Protein AF-A0A7V9AR11-F1 (afdb_monomer_lite)

pLDDT: mean 96.19, std 3.94,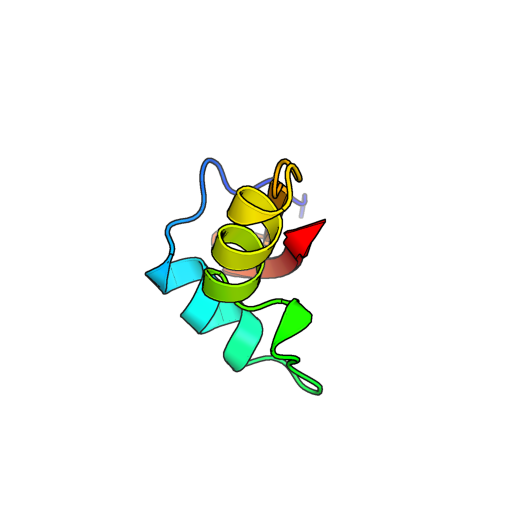 range [69.62, 98.31]

Secondary structure (DSSP, 8-state):
---EEPSS--HHHHHHHHHTSTT--GGGSHHHHHHHHHTT----EEEEEETTEEEEEEE-

Sequence (60 aa):
MKLHRVPSPSRDDWNRFVTAQPGATICQAYEWGEIRRTHGWEPHYLALERGGEWVAAALI

Structure (mmCIF, N/CA/C/O backbone):
data_AF-A0A7V9AR11-F1
#
_entry.id   AF-A0A7V9AR11-F1
#
loop_
_atom_site.group_PDB
_atom_site.id
_atom_site.type_symbol
_atom_site.label_atom_id
_atom_site.label_alt_id
_atom_site.label_comp_id
_atom_site.label_asym_id
_atom_site.label_entity_id
_atom_site.label_seq_id
_atom_site.pdbx_PDB_ins_code
_atom_site.Cartn_x
_atom_site.Cartn_y
_atom_site.Cartn_z
_atom_site.occupancy
_atom_site.B_iso_or_equiv
_atom_site.auth_seq_id
_atom_site.auth_comp_id
_atom_site.auth_asym_id
_atom_site.auth_atom_id
_atom_site.pdbx_PDB_model_num
ATOM 1 N N . MET A 1 1 ? -23.162 0.080 9.079 1.00 69.62 1 MET A N 1
ATOM 2 C CA . MET A 1 1 ? -22.255 1.061 8.441 1.00 69.62 1 MET A CA 1
ATOM 3 C C . MET A 1 1 ? -21.531 0.362 7.295 1.00 69.62 1 MET A C 1
ATOM 5 O O . MET A 1 1 ? -21.118 -0.774 7.491 1.00 69.62 1 MET A O 1
ATOM 9 N N . LYS A 1 2 ? -21.493 0.959 6.097 1.00 90.25 2 LYS A N 1
ATOM 10 C CA . LYS A 1 2 ? -21.057 0.302 4.849 1.00 90.25 2 LYS A CA 1
ATOM 11 C C . LYS A 1 2 ? -19.543 0.466 4.638 1.00 90.25 2 LYS A C 1
ATOM 13 O O . LYS A 1 2 ? -18.976 1.453 5.096 1.00 90.25 2 LYS A O 1
ATOM 18 N N . LEU A 1 3 ? -18.909 -0.506 3.983 1.00 95.75 3 LEU A N 1
ATOM 19 C CA . LEU A 1 3 ? -17.516 -0.415 3.533 1.00 95.75 3 LEU A CA 1
ATOM 20 C C . LEU A 1 3 ? -17.451 0.303 2.183 1.00 95.75 3 LEU A C 1
ATOM 22 O O . LEU A 1 3 ? -18.281 0.039 1.307 1.00 95.75 3 LEU A O 1
ATOM 26 N N . HIS A 1 4 ? -16.454 1.166 2.017 1.00 96.56 4 HIS A N 1
ATOM 27 C CA . HIS A 1 4 ? -16.172 1.872 0.769 1.00 96.56 4 HIS A CA 1
ATOM 28 C C . HIS A 1 4 ? -14.743 1.582 0.314 1.00 96.56 4 HIS A C 1
ATOM 30 O O . HIS A 1 4 ? -13.865 1.332 1.133 1.00 96.56 4 HIS A O 1
ATOM 36 N N . ARG A 1 5 ? -14.507 1.586 -1.001 1.00 96.75 5 ARG A N 1
ATOM 37 C CA . ARG A 1 5 ? -13.147 1.517 -1.545 1.00 96.75 5 ARG A CA 1
ATOM 38 C C . ARG A 1 5 ? -12.518 2.903 -1.464 1.00 96.75 5 ARG A C 1
ATOM 40 O O . ARG A 1 5 ? -13.146 3.866 -1.895 1.00 96.75 5 ARG A O 1
ATOM 47 N N . VAL A 1 6 ? -11.275 2.971 -1.001 1.00 97.06 6 VAL A N 1
ATOM 48 C CA . VAL A 1 6 ? -10.479 4.199 -1.049 1.00 97.06 6 VAL A CA 1
ATOM 49 C C . VAL A 1 6 ? -10.077 4.462 -2.506 1.00 97.06 6 VAL A C 1
ATOM 51 O O . VAL A 1 6 ? -9.452 3.595 -3.132 1.00 97.06 6 VAL A O 1
ATOM 54 N N . PRO A 1 7 ? -10.442 5.616 -3.085 1.00 91.81 7 PRO A N 1
ATOM 55 C CA . PRO A 1 7 ? -10.032 5.963 -4.436 1.00 91.81 7 PRO A CA 1
ATOM 56 C C . PRO A 1 7 ? -8.549 6.351 -4.444 1.00 91.81 7 PRO A C 1
ATOM 58 O O . PRO A 1 7 ? -8.139 7.226 -3.693 1.00 91.81 7 PRO A O 1
ATOM 61 N N . SER A 1 8 ? -7.765 5.702 -5.309 1.00 91.94 8 SER A N 1
ATOM 62 C CA . SER A 1 8 ? -6.354 6.019 -5.588 1.00 91.94 8 SER A CA 1
ATOM 63 C C . SER A 1 8 ? -5.508 6.314 -4.337 1.00 91.94 8 SER A C 1
ATOM 65 O O . SER A 1 8 ? -5.121 7.463 -4.117 1.00 91.94 8 SER A O 1
ATOM 67 N N . PRO A 1 9 ? -5.208 5.294 -3.514 1.00 95.88 9 PRO A N 1
ATOM 68 C CA . PRO A 1 9 ? -4.428 5.486 -2.299 1.00 95.88 9 PRO A CA 1
ATOM 69 C C . PRO A 1 9 ? -3.036 6.050 -2.608 1.00 95.88 9 PRO A C 1
ATOM 71 O O . PRO A 1 9 ? -2.354 5.558 -3.509 1.00 95.88 9 PRO A O 1
ATOM 74 N N . SER A 1 10 ? -2.604 7.066 -1.857 1.00 97.19 10 SER A N 1
ATOM 75 C CA . SER A 1 10 ? -1.247 7.600 -1.987 1.00 97.19 10 SER A CA 1
ATOM 76 C C . SER A 1 10 ? -0.216 6.603 -1.440 1.00 97.19 10 SER A C 1
ATOM 78 O O . SER A 1 10 ? -0.532 5.777 -0.581 1.00 97.19 10 SER A O 1
ATOM 80 N N . ARG A 1 11 ? 1.038 6.699 -1.900 1.00 98.00 11 ARG A N 1
ATOM 81 C CA . ARG A 1 11 ? 2.156 5.898 -1.369 1.00 98.00 11 ARG A CA 1
ATOM 82 C C . ARG A 1 11 ? 2.306 6.053 0.147 1.00 98.00 11 ARG A C 1
ATOM 84 O O . ARG A 1 11 ? 2.506 5.062 0.845 1.00 98.00 11 ARG A O 1
ATOM 91 N N . ASP A 1 12 ? 2.202 7.280 0.648 1.00 98.25 12 ASP A N 1
ATOM 92 C CA . ASP A 1 12 ? 2.440 7.578 2.060 1.00 98.25 12 ASP A CA 1
ATOM 93 C C . ASP A 1 12 ? 1.303 7.059 2.944 1.00 98.25 12 ASP A C 1
ATOM 95 O O . ASP A 1 12 ? 1.566 6.454 3.984 1.00 98.25 12 ASP A O 1
ATOM 99 N N . ASP A 1 13 ? 0.047 7.226 2.520 1.00 97.50 13 ASP A N 1
ATOM 100 C CA . ASP A 1 13 ? -1.104 6.688 3.254 1.00 97.50 13 ASP A CA 1
ATOM 101 C C . ASP A 1 13 ? -1.109 5.158 3.229 1.00 97.50 13 ASP A C 1
ATOM 103 O O . ASP A 1 13 ? -1.361 4.524 4.257 1.00 97.50 13 ASP A O 1
ATOM 107 N N . TRP A 1 14 ? -0.744 4.565 2.087 1.00 98.31 14 TRP A N 1
ATOM 108 C CA . TRP A 1 14 ? -0.578 3.123 1.948 1.00 98.31 14 TRP A CA 1
ATOM 109 C C . TRP A 1 14 ? 0.454 2.581 2.930 1.00 98.31 14 TRP A C 1
ATOM 111 O O . TRP A 1 14 ? 0.127 1.734 3.762 1.00 98.31 14 TRP A O 1
ATOM 121 N N . ASN A 1 15 ? 1.683 3.100 2.870 1.00 98.06 15 ASN A N 1
ATOM 122 C CA . ASN A 1 15 ? 2.777 2.635 3.714 1.00 98.06 15 ASN A CA 1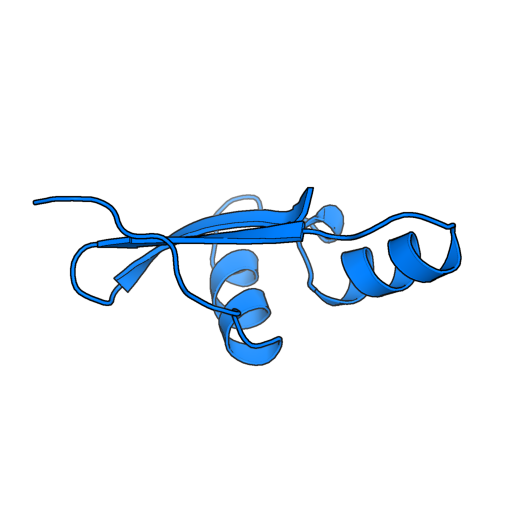
ATOM 123 C C . ASN A 1 15 ? 2.489 2.893 5.196 1.00 98.06 15 ASN A C 1
ATOM 125 O O . ASN A 1 15 ? 2.738 2.006 6.013 1.00 98.06 15 ASN A O 1
ATOM 129 N N . ARG A 1 16 ? 1.889 4.036 5.553 1.00 97.75 16 ARG A N 1
ATOM 130 C CA . ARG A 1 16 ? 1.437 4.298 6.929 1.00 97.75 16 ARG A CA 1
ATOM 131 C C . ARG A 1 16 ? 0.464 3.222 7.409 1.00 97.75 16 ARG A C 1
ATOM 133 O O . ARG A 1 16 ? 0.621 2.724 8.519 1.00 97.75 16 ARG A O 1
ATOM 140 N N . PHE A 1 17 ? -0.516 2.846 6.586 1.00 98.06 17 PHE A N 1
ATOM 141 C CA . PHE A 1 17 ? -1.511 1.851 6.972 1.00 98.06 17 PHE A CA 1
ATOM 142 C C . PHE A 1 17 ? -0.923 0.439 7.066 1.00 98.06 17 PHE A C 1
ATOM 144 O O . PHE A 1 17 ? -1.087 -0.210 8.100 1.00 98.06 17 PHE A O 1
ATOM 151 N N . VAL A 1 18 ? -0.244 -0.050 6.019 1.00 97.62 18 VAL A N 1
ATOM 152 C CA . VAL A 1 18 ? 0.215 -1.453 5.967 1.00 97.62 18 VAL A CA 1
ATOM 153 C C . VAL A 1 18 ? 1.321 -1.748 6.979 1.00 97.62 18 VAL A C 1
ATOM 155 O O . VAL A 1 18 ? 1.362 -2.852 7.515 1.00 97.62 18 VAL A O 1
ATOM 158 N N . THR A 1 19 ? 2.185 -0.773 7.287 1.00 96.25 19 THR A N 1
ATOM 159 C CA . THR A 1 19 ? 3.267 -0.951 8.275 1.00 96.25 19 THR A CA 1
ATOM 160 C C . THR A 1 19 ? 2.769 -0.938 9.718 1.00 96.25 19 THR A C 1
ATOM 162 O O . THR A 1 19 ? 3.428 -1.498 10.590 1.00 96.25 19 THR A O 1
ATOM 165 N N . ALA A 1 20 ? 1.593 -0.358 9.972 1.00 97.25 20 ALA A N 1
ATOM 166 C CA . ALA A 1 20 ? 0.967 -0.350 11.290 1.00 97.25 20 ALA A CA 1
ATOM 167 C C . ALA A 1 20 ? 0.243 -1.667 11.635 1.00 97.25 20 ALA A C 1
ATOM 169 O O . ALA A 1 20 ? -0.194 -1.837 12.774 1.00 97.25 20 ALA A O 1
ATOM 170 N N . GLN A 1 21 ? 0.087 -2.595 10.682 1.00 96.88 21 GLN A N 1
ATOM 171 C CA . GLN A 1 21 ? -0.670 -3.827 10.908 1.00 96.88 21 GLN A CA 1
ATOM 172 C C . GLN A 1 21 ? 0.165 -4.912 11.604 1.00 96.88 21 GLN A C 1
ATOM 174 O O . GLN A 1 21 ? 1.341 -5.104 11.276 1.00 96.88 21 GLN A O 1
ATOM 179 N N . PRO A 1 22 ? -0.438 -5.706 12.509 1.00 96.19 22 PRO A N 1
ATOM 180 C CA . PRO A 1 22 ? 0.186 -6.925 13.006 1.00 96.19 22 PRO A CA 1
ATOM 181 C C . PRO A 1 22 ? 0.523 -7.869 11.845 1.00 96.19 22 PRO A C 1
ATOM 183 O O . PRO A 1 22 ? -0.337 -8.197 11.031 1.00 96.19 22 PRO A O 1
ATOM 186 N N . GLY A 1 23 ? 1.779 -8.311 11.764 1.00 90.94 23 GLY A N 1
ATOM 187 C CA . GLY A 1 23 ? 2.235 -9.170 10.668 1.00 90.94 23 GLY A CA 1
ATOM 188 C C . GLY A 1 23 ? 2.473 -8.432 9.349 1.00 90.94 23 GLY A C 1
ATOM 189 O O . GLY A 1 23 ? 2.459 -9.071 8.300 1.00 90.94 23 GLY A O 1
ATOM 190 N N . ALA A 1 24 ? 2.695 -7.112 9.387 1.00 92.12 24 ALA A N 1
ATOM 191 C CA . ALA A 1 24 ? 3.142 -6.343 8.231 1.00 92.12 24 ALA A CA 1
ATOM 192 C C . ALA A 1 24 ? 4.302 -7.054 7.513 1.00 92.12 24 ALA A C 1
ATOM 194 O O . ALA A 1 24 ? 5.293 -7.455 8.128 1.00 92.12 24 ALA A O 1
ATOM 195 N N . THR A 1 25 ? 4.176 -7.208 6.196 1.00 95.00 25 THR A N 1
ATOM 196 C CA . THR A 1 25 ? 5.199 -7.848 5.365 1.00 95.00 25 THR A CA 1
ATOM 197 C C . THR A 1 25 ? 5.703 -6.870 4.319 1.00 95.00 25 THR A C 1
ATOM 199 O O . THR A 1 25 ? 4.944 -6.046 3.806 1.00 95.00 25 THR A O 1
ATOM 202 N N . ILE A 1 26 ? 6.976 -7.005 3.943 1.00 95.94 26 ILE A N 1
ATOM 203 C CA . ILE A 1 26 ? 7.557 -6.228 2.842 1.00 95.94 26 ILE A CA 1
ATOM 204 C C . ILE A 1 26 ? 6.780 -6.422 1.535 1.00 95.94 26 ILE A C 1
ATOM 206 O O . ILE A 1 26 ? 6.661 -5.487 0.754 1.00 95.94 26 ILE A O 1
ATOM 210 N N . CYS A 1 27 ? 6.161 -7.592 1.342 1.00 96.69 27 CYS A N 1
ATOM 211 C CA . CYS A 1 27 ? 5.358 -7.907 0.164 1.00 96.69 27 CYS A CA 1
ATOM 212 C C . CYS A 1 27 ? 4.081 -7.063 0.030 1.00 96.69 27 CYS A C 1
ATOM 214 O O . CYS A 1 27 ? 3.429 -7.120 -1.008 1.00 96.69 27 CYS A O 1
ATOM 216 N N . GLN A 1 28 ? 3.699 -6.321 1.070 1.00 97.88 28 GLN A N 1
ATOM 217 C CA . GLN A 1 28 ? 2.562 -5.401 1.050 1.00 97.88 28 GLN A CA 1
ATOM 218 C C . GLN A 1 28 ? 2.994 -3.928 1.008 1.00 97.88 28 GLN A C 1
ATOM 220 O O . GLN A 1 28 ? 2.134 -3.060 0.901 1.00 97.88 28 GLN A O 1
ATOM 225 N N . ALA A 1 29 ? 4.295 -3.621 1.066 1.00 97.69 29 ALA A N 1
ATOM 226 C CA . ALA A 1 29 ? 4.793 -2.254 0.921 1.00 97.69 29 ALA A CA 1
ATOM 227 C C . ALA A 1 29 ? 4.571 -1.730 -0.507 1.00 97.69 29 ALA A C 1
ATOM 229 O O . ALA A 1 29 ? 4.610 -2.498 -1.473 1.00 97.69 29 ALA A O 1
ATOM 230 N N . TYR A 1 30 ? 4.388 -0.416 -0.652 1.00 98.12 30 TYR A N 1
ATOM 231 C CA . TYR A 1 30 ? 4.198 0.215 -1.96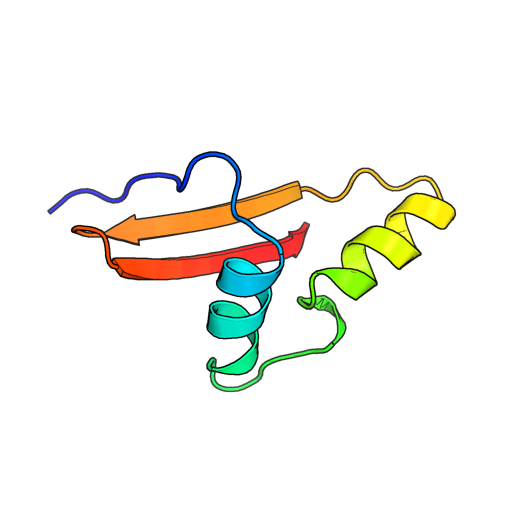2 1.00 98.12 30 TYR A CA 1
ATOM 232 C C . TYR A 1 30 ? 5.372 -0.087 -2.909 1.00 98.12 30 TYR A C 1
ATOM 234 O O . TYR A 1 30 ? 5.196 -0.446 -4.071 1.00 98.12 30 TYR A O 1
ATOM 242 N N . GLU A 1 31 ? 6.592 -0.028 -2.381 1.00 97.81 31 GLU A N 1
ATOM 243 C CA . GLU A 1 31 ? 7.831 -0.275 -3.116 1.00 97.81 31 GLU A CA 1
ATOM 244 C C . GLU A 1 31 ? 7.904 -1.696 -3.680 1.00 97.81 31 GLU A C 1
ATOM 246 O O . GLU A 1 31 ? 8.476 -1.903 -4.748 1.00 97.81 31 GLU A O 1
ATOM 251 N N . TRP A 1 32 ? 7.304 -2.678 -3.004 1.00 98.00 32 TRP A N 1
ATOM 252 C CA . TRP A 1 32 ? 7.253 -4.042 -3.521 1.00 98.00 32 TRP A CA 1
ATOM 253 C C . TRP A 1 32 ? 6.401 -4.139 -4.784 1.00 98.00 32 TRP A C 1
ATOM 255 O O . TRP A 1 32 ? 6.761 -4.857 -5.716 1.00 98.00 32 TRP A O 1
ATOM 265 N N . GLY A 1 33 ? 5.305 -3.378 -4.854 1.00 97.81 33 GLY A N 1
ATOM 266 C CA . GLY A 1 33 ? 4.522 -3.239 -6.077 1.00 97.81 33 GLY A CA 1
ATOM 267 C C . GLY A 1 33 ? 5.357 -2.635 -7.203 1.00 97.81 33 GLY A C 1
ATOM 268 O O . GLY A 1 33 ? 5.398 -3.192 -8.296 1.00 97.81 33 GLY A O 1
ATOM 269 N N . GLU A 1 34 ? 6.115 -1.575 -6.928 1.00 97.94 34 GLU A N 1
ATOM 270 C CA . GLU A 1 34 ? 6.985 -0.959 -7.938 1.00 97.94 34 GLU A CA 1
ATOM 271 C C . GLU A 1 34 ? 8.102 -1.902 -8.414 1.00 97.94 34 GLU A C 1
ATOM 273 O O . GLU A 1 34 ? 8.370 -1.974 -9.612 1.00 97.94 34 GLU A O 1
ATOM 278 N N . ILE A 1 35 ? 8.677 -2.718 -7.524 1.00 98.06 35 ILE A N 1
ATOM 279 C CA . ILE A 1 35 ? 9.598 -3.797 -7.914 1.00 98.06 35 ILE A CA 1
ATOM 280 C C . ILE A 1 35 ? 8.876 -4.836 -8.780 1.00 98.06 35 ILE A C 1
ATOM 282 O O . ILE A 1 35 ? 9.390 -5.235 -9.820 1.00 98.06 35 ILE A O 1
ATOM 286 N N . ARG A 1 36 ? 7.667 -5.276 -8.415 1.00 97.69 36 ARG A N 1
ATOM 287 C CA . ARG A 1 36 ? 6.899 -6.231 -9.237 1.00 97.69 36 ARG A CA 1
ATOM 288 C C . ARG A 1 36 ? 6.553 -5.651 -10.608 1.00 97.69 36 ARG A C 1
ATOM 290 O O . ARG A 1 36 ? 6.584 -6.385 -11.596 1.00 97.69 36 ARG A O 1
ATOM 297 N N . ARG A 1 37 ? 6.309 -4.340 -10.697 1.00 98.00 37 ARG A N 1
ATOM 298 C CA . ARG A 1 37 ? 6.075 -3.629 -11.960 1.00 98.00 37 ARG A CA 1
ATOM 299 C C . ARG A 1 37 ? 7.263 -3.749 -12.913 1.00 98.00 37 ARG A C 1
ATOM 301 O O . ARG A 1 37 ? 7.053 -3.993 -14.099 1.00 98.00 37 ARG A O 1
ATOM 308 N N . THR A 1 38 ? 8.502 -3.675 -12.415 1.00 98.06 38 THR A N 1
ATOM 309 C CA . THR A 1 38 ? 9.697 -3.884 -13.264 1.00 98.06 38 THR A CA 1
ATOM 310 C C . THR A 1 38 ? 9.818 -5.315 -13.794 1.00 98.06 38 THR A C 1
ATOM 312 O O . THR A 1 38 ? 10.518 -5.549 -14.774 1.00 98.06 38 THR A O 1
ATOM 315 N N . HIS A 1 39 ? 9.083 -6.256 -13.200 1.00 97.12 39 HIS A N 1
ATOM 316 C CA . HIS A 1 39 ? 9.002 -7.656 -13.613 1.00 97.12 39 HIS A CA 1
ATOM 317 C C . HIS A 1 39 ? 7.709 -7.968 -14.389 1.00 97.12 39 HIS A C 1
ATOM 319 O O . HIS A 1 39 ? 7.302 -9.126 -14.471 1.00 97.12 39 HIS A O 1
ATOM 325 N N . GLY A 1 40 ? 7.046 -6.947 -14.944 1.00 97.94 40 GLY A N 1
ATOM 326 C CA . GLY A 1 40 ? 5.886 -7.106 -15.826 1.00 97.94 40 GLY A CA 1
ATOM 327 C C . GLY A 1 40 ? 4.545 -7.299 -15.116 1.00 97.94 40 GLY A C 1
ATOM 328 O O . GLY A 1 40 ? 3.552 -7.585 -15.779 1.00 97.94 40 GLY A O 1
ATOM 329 N N . TRP A 1 41 ? 4.491 -7.143 -13.792 1.00 97.81 41 TRP A N 1
ATOM 330 C CA . TRP A 1 41 ? 3.219 -7.153 -13.069 1.00 97.81 41 TRP A CA 1
ATOM 331 C C . TRP A 1 41 ? 2.521 -5.795 -13.164 1.00 97.81 41 TRP A C 1
ATOM 333 O O . TRP A 1 41 ? 3.165 -4.754 -13.298 1.00 97.81 41 TRP A O 1
ATOM 343 N N . GLU A 1 42 ? 1.200 -5.799 -12.996 1.00 97.75 42 GLU A N 1
ATOM 344 C CA . GLU A 1 42 ? 0.408 -4.596 -12.752 1.00 97.75 42 GLU A CA 1
ATOM 345 C C . GLU A 1 42 ? -0.081 -4.597 -11.292 1.00 97.75 42 GLU A C 1
ATOM 347 O O . GLU A 1 42 ? -1.071 -5.250 -10.976 1.00 97.75 42 GLU A O 1
ATOM 352 N N . PRO A 1 43 ? 0.629 -3.916 -10.373 1.00 97.31 43 PRO A N 1
ATOM 353 C CA . PRO A 1 43 ? 0.226 -3.800 -8.976 1.00 97.31 43 PRO A CA 1
ATOM 354 C C . PRO A 1 43 ? -1.140 -3.132 -8.823 1.00 97.31 43 PRO A C 1
ATOM 356 O O . PRO A 1 43 ? -1.322 -1.989 -9.264 1.00 97.31 43 PRO A O 1
ATOM 359 N N . HIS A 1 44 ? -2.059 -3.780 -8.108 1.00 97.00 44 HIS A N 1
ATOM 360 C CA . HIS A 1 44 ? -3.297 -3.143 -7.671 1.00 97.00 44 HIS A CA 1
ATOM 361 C C . HIS A 1 44 ? -3.283 -2.908 -6.160 1.00 97.00 44 HIS A C 1
ATOM 363 O O . HIS A 1 44 ? -3.289 -3.840 -5.358 1.00 97.00 44 HIS A O 1
ATOM 369 N N . TYR A 1 45 ? -3.323 -1.633 -5.778 1.00 97.50 45 TYR A N 1
ATOM 370 C CA . TYR A 1 45 ? -3.401 -1.187 -4.389 1.00 97.50 45 TYR A CA 1
ATOM 371 C C . TYR A 1 45 ? -4.871 -1.048 -3.981 1.00 97.50 45 TYR A C 1
ATOM 373 O O . TYR A 1 45 ? -5.549 -0.071 -4.323 1.00 97.50 45 TYR A O 1
ATOM 381 N N . LEU A 1 46 ? -5.402 -2.062 -3.299 1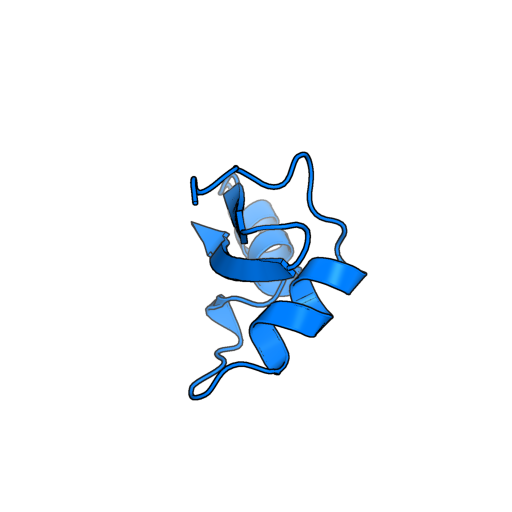.00 97.56 46 LEU A N 1
ATOM 382 C CA . LEU A 1 46 ? -6.788 -2.080 -2.837 1.00 97.56 46 LEU A CA 1
ATOM 383 C C . LEU A 1 46 ? -6.843 -1.692 -1.365 1.00 97.56 46 LEU A C 1
ATOM 385 O O . LEU A 1 46 ? -6.283 -2.396 -0.536 1.00 97.56 46 LEU A O 1
ATOM 389 N N . ALA A 1 47 ? -7.546 -0.609 -1.039 1.00 97.88 47 ALA A N 1
ATOM 390 C CA . ALA A 1 47 ? -7.820 -0.209 0.337 1.00 97.88 47 ALA A CA 1
ATOM 391 C C . ALA A 1 47 ? -9.327 -0.032 0.560 1.00 97.88 47 ALA A C 1
ATOM 393 O O . ALA A 1 47 ? -10.059 0.412 -0.335 1.00 97.88 47 ALA A O 1
ATOM 394 N N . LEU A 1 48 ? -9.785 -0.408 1.753 1.00 97.88 48 LEU A N 1
ATOM 395 C CA . LEU A 1 48 ? -11.168 -0.271 2.199 1.00 97.88 48 LEU A CA 1
ATOM 396 C C . LEU A 1 48 ? -11.233 0.654 3.404 1.00 97.88 48 LEU A C 1
ATOM 398 O O . LEU A 1 48 ? -10.432 0.528 4.329 1.00 97.88 48 LEU A O 1
ATOM 402 N N . GLU A 1 49 ? -12.242 1.513 3.424 1.00 97.44 49 GLU A N 1
ATOM 403 C CA . GLU A 1 49 ? -12.532 2.416 4.526 1.00 97.44 49 GLU A CA 1
ATOM 404 C C . GLU A 1 49 ? -13.939 2.213 5.092 1.00 97.44 49 GLU A C 1
ATOM 406 O O . GLU A 1 49 ? -14.872 1.744 4.424 1.00 97.44 49 GLU A O 1
ATOM 411 N N . ARG A 1 50 ? -14.091 2.598 6.356 1.00 97.25 50 ARG A N 1
ATOM 412 C CA . ARG A 1 50 ? -15.360 2.658 7.074 1.00 97.25 50 ARG A CA 1
ATOM 413 C C . ARG A 1 50 ? -15.391 3.960 7.859 1.00 97.25 50 ARG A C 1
ATOM 415 O O . ARG A 1 50 ? -14.735 4.076 8.882 1.00 97.25 50 ARG A O 1
ATOM 422 N N . GLY A 1 51 ? -16.183 4.923 7.389 1.00 93.94 51 GLY A N 1
ATOM 423 C CA . GLY A 1 51 ? -16.300 6.228 8.052 1.00 93.94 51 GLY A CA 1
ATOM 424 C C . GLY A 1 51 ? -15.035 7.076 7.961 1.00 93.94 51 GLY A C 1
ATOM 425 O O . GLY A 1 51 ? -14.711 7.760 8.921 1.00 93.94 51 GLY A O 1
ATOM 426 N N . GLY A 1 52 ? -14.316 6.997 6.837 1.00 93.38 52 GLY A N 1
ATOM 427 C CA . GLY A 1 52 ? -13.063 7.725 6.609 1.00 93.38 52 GLY A CA 1
ATOM 428 C C . GLY A 1 52 ? -11.818 7.063 7.205 1.00 93.38 52 GLY A C 1
ATOM 429 O O . GLY A 1 52 ? -10.707 7.495 6.919 1.00 93.38 52 GLY A O 1
ATOM 430 N N . GLU A 1 53 ? -11.973 5.994 7.988 1.00 95.56 53 GLU A N 1
ATOM 431 C CA . GLU A 1 53 ? -10.846 5.220 8.508 1.00 95.56 53 GLU A CA 1
ATOM 432 C C . GLU A 1 53 ? -10.601 3.980 7.659 1.00 95.56 53 GLU A C 1
ATOM 434 O O . GLU A 1 53 ? -11.526 3.211 7.380 1.00 95.56 53 GLU A O 1
ATOM 439 N N . TRP A 1 54 ? -9.347 3.757 7.270 1.00 97.44 54 TRP A N 1
ATOM 440 C CA . TRP A 1 54 ? -8.955 2.533 6.585 1.00 97.44 54 TRP A CA 1
ATOM 441 C C . TRP A 1 54 ? -9.069 1.340 7.533 1.00 97.44 54 TRP A C 1
ATOM 443 O O . TRP A 1 54 ? -8.661 1.403 8.690 1.00 97.44 54 TRP A O 1
ATOM 453 N N . VAL A 1 55 ? -9.617 0.237 7.033 1.00 97.12 55 VAL A N 1
ATOM 454 C CA . VAL A 1 55 ? -9.846 -0.991 7.813 1.00 97.12 55 VAL A CA 1
ATOM 455 C C . VAL A 1 55 ? -9.217 -2.228 7.181 1.00 97.12 55 VAL A C 1
ATOM 457 O O . VAL A 1 55 ? -9.117 -3.258 7.841 1.00 97.12 55 VAL A O 1
ATOM 460 N N . ALA A 1 56 ? -8.802 -2.147 5.916 1.00 96.62 56 ALA A N 1
ATOM 461 C CA . ALA A 1 56 ? -8.079 -3.206 5.224 1.00 96.62 56 ALA A CA 1
ATOM 462 C C . ALA A 1 56 ? -7.307 -2.640 4.027 1.00 96.62 56 ALA A C 1
ATOM 464 O O . ALA A 1 56 ? -7.759 -1.685 3.392 1.00 96.62 56 ALA A O 1
ATOM 465 N N . ALA A 1 57 ? -6.189 -3.281 3.690 1.00 97.31 57 ALA A N 1
ATOM 466 C CA . ALA A 1 57 ? -5.432 -3.019 2.475 1.00 97.31 57 ALA A CA 1
ATOM 46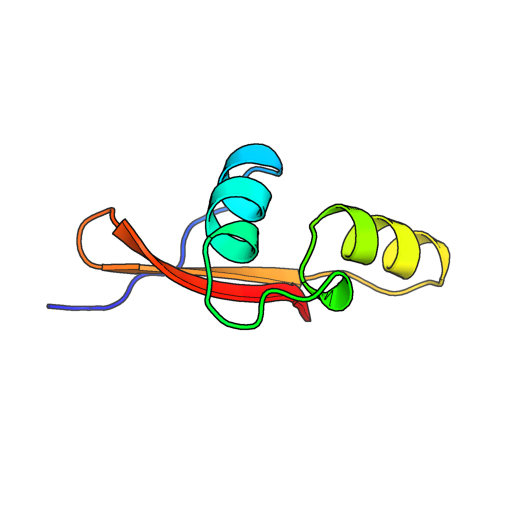7 C C . ALA A 1 57 ? -4.793 -4.312 1.952 1.00 97.31 57 ALA A C 1
ATOM 469 O O . ALA A 1 57 ? -4.411 -5.172 2.745 1.00 97.31 57 ALA A O 1
ATOM 470 N N . ALA A 1 58 ? -4.695 -4.449 0.631 1.00 96.88 58 ALA A N 1
ATOM 471 C CA . ALA A 1 58 ? -4.009 -5.554 -0.028 1.00 96.88 58 ALA A CA 1
ATOM 472 C C . ALA A 1 58 ? -3.412 -5.111 -1.370 1.00 96.88 58 ALA A C 1
ATOM 474 O O . ALA A 1 58 ? -4.123 -4.591 -2.235 1.00 96.88 58 ALA A O 1
ATOM 475 N N . LEU A 1 59 ? -2.108 -5.322 -1.527 1.00 97.62 59 LEU A N 1
ATOM 476 C CA . LEU A 1 59 ? -1.416 -5.302 -2.80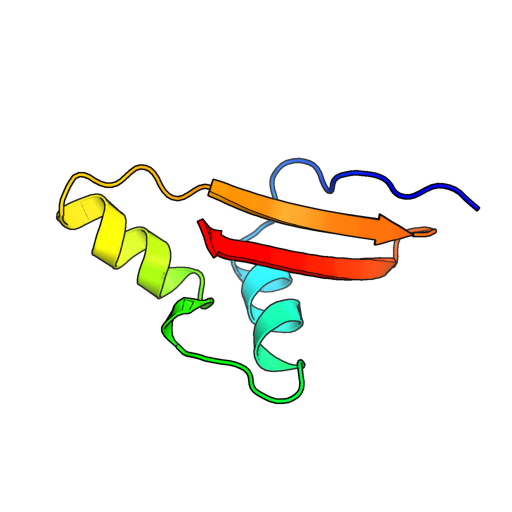7 1.00 97.62 59 LEU A CA 1
ATOM 477 C C . LEU A 1 59 ? -1.588 -6.678 -3.453 1.00 97.62 59 LEU A C 1
ATOM 479 O O . LEU A 1 59 ? -1.149 -7.684 -2.883 1.00 97.62 59 LEU A O 1
ATOM 483 N N . ILE A 1 60 ? -2.201 -6.700 -4.635 1.00 94.31 60 ILE A N 1
ATOM 484 C CA . ILE A 1 60 ? -2.343 -7.893 -5.481 1.00 94.31 60 ILE A CA 1
ATOM 485 C C . ILE A 1 60 ? -1.594 -7.703 -6.797 1.00 94.31 60 ILE A C 1
ATOM 487 O O . ILE A 1 60 ? -1.619 -6.574 -7.335 1.00 94.31 60 ILE A O 1
#

Foldseek 3Di:
DDKDKDPPDDLVNQQVVQVPDDVRDPCSHPVVCVVVVVVVDHWDWTWIDDPPHTDDIGID

Radius of gyration: 11.7 Å; chains: 1; bounding box: 32×17×29 Å